Protein AF-A0A838R5H6-F1 (afdb_monomer)

Mean predicted aligned error: 3.83 Å

pLDDT: mean 92.7, std 8.01, range [53.66, 97.88]

Nearest PDB structures (foldseek):
  2fe1-assembly1_A-2  TM=9.296E-01  e=9.961E-02  Pyrobaculum aerophilum str. IM2
  1v8o-assembly1_C  TM=7.671E-01  e=1.384E-01  Pyrobaculum aerophilum
  1v8p-assembly1_D  TM=7.489E-01  e=1.685E-01  Pyrobaculum aerophilum
  1v8p-assembly2_F  TM=7.532E-01  e=1.922E-01  Pyrobaculum aerophilum
  7by2-assembly1_B-2  TM=7.203E-01  e=1.578E-01  Klebsiella pneumoniae

Secondary structure (DSSP, 8-state):
-HHHHHHHHHHHTSPP------HHHHHHHHHHHT--HHHHHHHHHHHHHTPPEE-S-HHHHHHHHHTTPPEE----

Structure (mmCIF, N/CA/C/O backbone):
data_AF-A0A838R5H6-F1
#
_entry.id   AF-A0A838R5H6-F1
#
loop_
_atom_site.group_PDB
_atom_site.id
_atom_site.type_symbol
_atom_site.label_atom_id
_atom_site.label_alt_id
_atom_site.label_comp_id
_atom_site.label_asym_id
_atom_site.label_entity_id
_atom_site.label_seq_id
_atom_site.pdbx_PDB_ins_code
_atom_site.Cartn_x
_atom_site.Cartn_y
_atom_site.Cartn_z
_atom_site.occupancy
_atom_site.B_iso_or_equiv
_atom_site.auth_seq_id
_atom_site.auth_comp_id
_atom_site.auth_asym_id
_atom_site.auth_atom_id
_atom_site.pdbx_PDB_model_num
ATOM 1 N N . MET A 1 1 ? -9.780 0.486 29.282 1.00 71.06 1 MET A N 1
ATOM 2 C CA . MET A 1 1 ? -9.476 1.255 28.058 1.00 71.06 1 MET A CA 1
ATOM 3 C C . MET A 1 1 ? -10.744 1.388 27.207 1.00 71.06 1 MET A C 1
ATOM 5 O O . MET A 1 1 ? -10.844 0.711 26.186 1.00 71.06 1 MET A O 1
ATOM 9 N N . PRO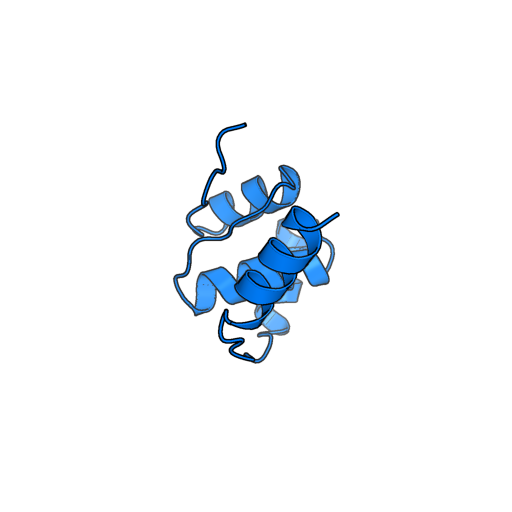 A 1 2 ? -11.753 2.169 27.642 1.00 90.25 2 PRO A N 1
ATOM 10 C CA . PRO A 1 2 ? -13.008 2.339 26.894 1.00 90.25 2 PRO A CA 1
ATOM 11 C C . PRO A 1 2 ? -12.801 2.812 25.447 1.00 90.25 2 PRO A C 1
ATOM 13 O O . PRO A 1 2 ? -13.442 2.310 24.529 1.00 90.25 2 PRO A O 1
ATOM 16 N N . GLU A 1 3 ? -11.837 3.704 25.233 1.00 96.06 3 GLU A N 1
ATOM 17 C CA . GLU A 1 3 ? -11.504 4.307 23.941 1.00 96.06 3 GLU A CA 1
ATOM 18 C C . GLU A 1 3 ? -10.977 3.264 22.945 1.00 96.06 3 GLU A C 1
ATOM 20 O O . GLU A 1 3 ? -11.345 3.282 21.772 1.00 96.06 3 GLU A O 1
ATOM 25 N N . VAL A 1 4 ? -10.177 2.296 23.413 1.00 97.00 4 VAL A N 1
ATOM 26 C CA . VAL A 1 4 ? -9.678 1.181 22.584 1.00 97.00 4 VAL A CA 1
ATOM 27 C C . VAL A 1 4 ? -10.837 0.316 22.094 1.00 97.00 4 VAL A C 1
ATOM 29 O O . VAL A 1 4 ? -10.897 -0.045 20.920 1.00 97.00 4 VAL A O 1
ATOM 32 N N . GLN A 1 5 ? -11.791 0.015 22.976 1.00 96.56 5 GLN A N 1
ATOM 33 C CA . GLN A 1 5 ? -12.954 -0.794 22.618 1.00 96.56 5 GLN A CA 1
ATOM 34 C C . GLN A 1 5 ? -13.872 -0.060 21.630 1.00 96.56 5 GLN A C 1
ATOM 36 O O . GLN A 1 5 ? -14.405 -0.677 20.703 1.00 96.56 5 GLN A O 1
ATOM 41 N N . MET A 1 6 ? -14.026 1.256 21.796 1.00 97.25 6 MET A N 1
ATOM 42 C CA . MET A 1 6 ? -14.749 2.100 20.845 1.00 97.25 6 MET A CA 1
ATOM 43 C C . MET A 1 6 ? -14.075 2.099 19.469 1.00 97.25 6 MET A C 1
ATOM 45 O O . MET A 1 6 ? -14.756 1.891 18.467 1.00 97.25 6 MET A O 1
ATOM 49 N N . ALA A 1 7 ? -12.749 2.251 19.412 1.00 96.81 7 ALA A N 1
ATOM 50 C CA . ALA A 1 7 ? -11.998 2.226 18.158 1.00 96.81 7 ALA A CA 1
ATOM 51 C C . ALA A 1 7 ? -12.128 0.880 17.426 1.00 96.81 7 ALA A C 1
ATOM 53 O O . ALA A 1 7 ? -12.386 0.858 16.224 1.00 96.81 7 ALA A O 1
ATOM 54 N N . LEU A 1 8 ? -12.026 -0.245 18.144 1.00 96.94 8 LEU A N 1
ATOM 55 C CA . LEU A 1 8 ? -12.213 -1.578 17.557 1.00 96.94 8 LEU A CA 1
ATOM 56 C C . LEU A 1 8 ? -13.637 -1.789 17.030 1.00 96.94 8 LEU A C 1
ATOM 58 O O . LEU A 1 8 ? -13.817 -2.370 15.960 1.00 96.94 8 LEU A O 1
ATOM 62 N N . THR A 1 9 ? -14.640 -1.297 17.758 1.00 97.19 9 THR A N 1
ATOM 63 C CA . THR A 1 9 ? -16.046 -1.380 17.335 1.00 97.19 9 THR A CA 1
ATOM 64 C C . THR A 1 9 ? -16.302 -0.540 16.084 1.00 97.19 9 THR A C 1
ATOM 66 O O . THR A 1 9 ? -17.024 -0.978 15.198 1.00 97.19 9 THR A O 1
ATOM 69 N N . ALA A 1 10 ? -15.690 0.641 15.972 1.00 96.75 10 ALA A N 1
ATOM 70 C CA . ALA A 1 10 ? -15.785 1.457 14.764 1.00 96.75 10 ALA A CA 1
ATOM 71 C C . ALA A 1 10 ? -15.050 0.808 13.577 1.00 96.75 10 ALA A C 1
ATOM 73 O O . ALA A 1 10 ? -15.582 0.759 12.471 1.00 96.75 10 ALA A O 1
ATOM 74 N N . TYR A 1 11 ? -13.849 0.264 13.802 1.00 95.19 11 TYR A N 1
ATOM 75 C CA . TYR A 1 11 ? -13.066 -0.405 12.760 1.00 95.19 11 TYR A CA 1
ATOM 76 C C . TYR A 1 11 ? -13.794 -1.621 12.172 1.00 95.19 11 TYR A C 1
ATOM 78 O O . TYR A 1 11 ? -13.795 -1.809 10.957 1.00 95.19 11 TYR A O 1
ATOM 86 N N . SER A 1 12 ? -14.465 -2.422 13.006 1.00 95.88 12 SER A N 1
ATOM 87 C CA . SER A 1 12 ? -15.189 -3.617 12.550 1.00 95.88 12 SER A CA 1
ATOM 88 C C . SER A 1 12 ? -16.420 -3.314 11.690 1.00 95.88 12 SER A C 1
ATOM 90 O O . SER A 1 12 ? -16.904 -4.199 10.986 1.00 95.88 12 SER A O 1
ATOM 92 N N . GLN A 1 13 ? -16.916 -2.073 11.709 1.00 97.31 13 GLN A N 1
ATOM 93 C CA . GLN A 1 13 ? -18.016 -1.625 10.853 1.00 97.31 13 GLN A CA 1
ATOM 94 C C . GLN A 1 13 ? -17.559 -1.271 9.430 1.00 97.31 13 GLN A C 1
ATOM 96 O O . GLN A 1 13 ? -18.403 -1.094 8.550 1.00 97.31 13 GLN A O 1
ATOM 101 N N . ILE A 1 14 ? -16.248 -1.167 9.179 1.00 95.00 14 ILE A N 1
ATOM 102 C CA . ILE A 1 14 ? -15.709 -0.851 7.854 1.00 95.00 14 ILE A CA 1
ATOM 103 C C . ILE A 1 14 ? -15.861 -2.090 6.953 1.00 95.00 14 ILE A C 1
ATOM 105 O O . ILE A 1 14 ? -15.266 -3.132 7.236 1.00 95.00 14 ILE A O 1
ATOM 109 N N . PRO A 1 15 ? -16.632 -2.016 5.852 1.00 94.50 15 PRO A N 1
ATOM 110 C CA . PRO A 1 15 ? -16.862 -3.170 4.994 1.00 94.50 15 PRO A CA 1
ATOM 111 C C . PRO A 1 15 ? -15.584 -3.574 4.252 1.00 94.50 15 PRO A C 1
ATOM 113 O O . PRO A 1 15 ? -14.961 -2.764 3.562 1.00 94.50 15 PRO A O 1
ATOM 116 N N . ILE A 1 16 ? -15.229 -4.857 4.342 1.00 91.25 16 ILE A N 1
ATOM 117 C CA . ILE A 1 16 ? -14.079 -5.429 3.637 1.00 91.25 16 ILE A CA 1
ATOM 118 C C . ILE A 1 16 ? -14.540 -5.981 2.290 1.00 91.25 16 ILE A C 1
ATOM 120 O O . ILE A 1 16 ? -15.422 -6.837 2.216 1.00 91.25 16 ILE A O 1
ATOM 124 N N . ARG A 1 17 ? -13.905 -5.520 1.210 1.00 89.81 17 ARG A N 1
ATOM 125 C CA . ARG A 1 17 ? -14.043 -6.113 -0.121 1.00 89.81 17 ARG A CA 1
ATOM 126 C C . ARG A 1 17 ? -12.803 -6.941 -0.428 1.00 89.81 17 ARG A C 1
ATOM 128 O O . ARG A 1 17 ? -11.720 -6.387 -0.586 1.00 89.81 17 ARG A O 1
ATOM 135 N N . PHE A 1 18 ? -12.981 -8.249 -0.571 1.00 90.12 18 PHE A N 1
ATOM 136 C CA . PHE A 1 18 ? -11.930 -9.119 -1.085 1.00 90.12 18 PHE A CA 1
ATOM 137 C C . PHE A 1 18 ? -11.789 -8.930 -2.592 1.00 90.12 18 PHE A C 1
ATOM 139 O O . PHE A 1 18 ? -12.779 -8.847 -3.320 1.00 90.12 18 PHE A O 1
ATOM 146 N N . VAL A 1 19 ? -10.548 -8.842 -3.050 1.00 86.81 19 VAL A N 1
ATOM 147 C CA . VAL A 1 19 ? -10.201 -8.729 -4.463 1.00 86.81 19 VAL A CA 1
ATOM 148 C C . VAL A 1 19 ? -9.073 -9.702 -4.759 1.00 86.81 19 VAL A C 1
ATOM 150 O O . VAL A 1 19 ? -8.214 -9.938 -3.910 1.00 86.81 19 VAL A O 1
ATOM 153 N N . GLU A 1 20 ? -9.080 -10.268 -5.959 1.00 88.12 20 GLU A N 1
ATOM 154 C CA . GLU A 1 20 ? -7.969 -11.096 -6.412 1.00 88.12 20 GLU A CA 1
ATOM 155 C C . GLU A 1 20 ? -6.728 -10.244 -6.671 1.00 88.12 20 GLU A C 1
ATOM 157 O O . GLU A 1 20 ? -6.806 -9.117 -7.176 1.00 88.12 20 GLU A O 1
ATOM 162 N N . VAL A 1 21 ? -5.574 -10.814 -6.338 1.00 84.88 21 VAL A N 1
ATOM 163 C CA . VAL A 1 21 ? -4.276 -10.217 -6.629 1.00 84.88 21 VAL A CA 1
ATOM 164 C C . VAL A 1 21 ? -3.912 -10.534 -8.075 1.00 84.88 21 VAL A C 1
ATOM 166 O O . VAL A 1 21 ? -3.862 -11.695 -8.473 1.00 84.88 21 VAL A O 1
ATOM 169 N N . GLU A 1 22 ? -3.621 -9.498 -8.858 1.00 88.50 22 GLU A N 1
ATOM 170 C CA . GLU A 1 22 ? -3.075 -9.652 -10.209 1.00 88.50 22 GLU A CA 1
ATOM 171 C C . GLU A 1 22 ? -1.579 -9.981 -10.083 1.00 88.50 22 GLU A C 1
ATOM 173 O O . GLU A 1 22 ? -0.729 -9.093 -10.004 1.00 88.50 22 GLU A O 1
ATOM 178 N N . LEU A 1 23 ? -1.281 -11.274 -9.917 1.00 93.44 23 LEU A N 1
ATOM 179 C CA . LEU A 1 23 ? 0.040 -11.744 -9.502 1.00 93.44 23 LEU A CA 1
ATOM 180 C C . LEU A 1 23 ? 1.126 -11.388 -10.520 1.00 93.44 23 LEU A C 1
ATOM 182 O O . LEU A 1 23 ? 2.221 -11.008 -10.114 1.00 93.44 23 LEU A O 1
ATOM 186 N N . ALA A 1 24 ? 0.820 -11.458 -11.818 1.00 95.19 24 ALA A N 1
ATOM 187 C CA . ALA A 1 24 ? 1.767 -11.106 -12.870 1.00 95.19 24 ALA A CA 1
ATOM 188 C C . ALA A 1 24 ? 2.196 -9.636 -12.748 1.00 95.19 24 ALA A C 1
ATOM 190 O O . ALA A 1 24 ? 3.377 -9.362 -12.533 1.00 95.19 24 ALA A O 1
ATOM 191 N N . SER A 1 25 ? 1.241 -8.696 -12.747 1.00 94.31 25 SER A N 1
ATOM 192 C CA . SER A 1 25 ? 1.559 -7.280 -12.556 1.00 94.31 25 SER A CA 1
ATOM 193 C C . SER A 1 25 ? 2.235 -7.006 -11.218 1.00 94.31 25 SER A C 1
ATOM 195 O O . SER A 1 25 ? 3.036 -6.077 -11.140 1.00 94.31 25 SER A O 1
ATOM 197 N N . ALA A 1 26 ? 1.893 -7.723 -10.148 1.00 96.25 26 ALA A N 1
ATOM 198 C CA . ALA A 1 26 ? 2.534 -7.496 -8.863 1.00 96.25 26 ALA A CA 1
ATOM 199 C C . ALA A 1 26 ? 4.001 -7.937 -8.859 1.00 96.25 26 ALA A C 1
ATOM 201 O O . ALA A 1 26 ? 4.841 -7.219 -8.329 1.00 96.25 26 ALA A O 1
ATOM 202 N N . LEU A 1 27 ? 4.330 -9.075 -9.470 1.00 97.19 27 LEU A N 1
ATOM 203 C CA . LEU A 1 27 ? 5.717 -9.531 -9.567 1.00 97.19 27 LEU A CA 1
ATOM 204 C C . LEU A 1 27 ? 6.554 -8.613 -10.468 1.00 97.19 27 LEU A C 1
ATOM 206 O O . LEU A 1 27 ? 7.691 -8.309 -10.120 1.00 97.19 27 LEU A O 1
ATOM 210 N N . GLU A 1 28 ? 5.978 -8.086 -11.551 1.00 97.00 28 GLU A N 1
ATOM 211 C CA . GLU A 1 28 ? 6.627 -7.053 -12.373 1.00 97.00 28 GLU A CA 1
ATOM 212 C C . GLU A 1 28 ? 6.919 -5.775 -11.573 1.00 97.00 28 GLU A C 1
ATOM 214 O O . GLU A 1 28 ? 7.996 -5.192 -11.684 1.00 97.00 28 GLU A O 1
ATOM 219 N N . LEU A 1 29 ? 5.970 -5.328 -10.744 1.00 96.75 29 LEU A N 1
ATOM 220 C CA . LEU A 1 29 ? 6.158 -4.174 -9.862 1.00 96.75 29 LEU A CA 1
ATOM 221 C C . LEU A 1 29 ? 7.198 -4.457 -8.769 1.00 96.75 29 LEU A C 1
ATOM 223 O O . LEU A 1 29 ? 7.979 -3.567 -8.431 1.00 96.75 29 LEU A O 1
ATOM 227 N N . ALA A 1 30 ? 7.214 -5.676 -8.228 1.00 97.81 30 ALA A N 1
ATOM 228 C CA . ALA A 1 30 ? 8.173 -6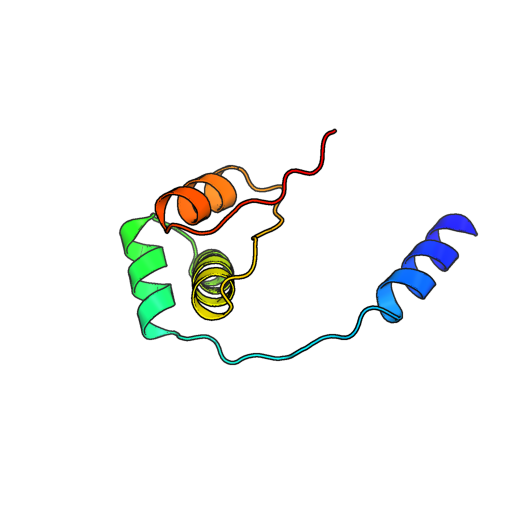.101 -7.217 1.00 97.81 30 ALA A CA 1
ATOM 229 C C . ALA A 1 30 ? 9.604 -6.059 -7.755 1.00 97.81 30 ALA A C 1
ATOM 231 O O . ALA A 1 30 ? 10.468 -5.466 -7.115 1.00 97.81 30 ALA A O 1
ATOM 232 N N . ASP A 1 31 ? 9.831 -6.608 -8.948 1.00 97.88 31 ASP A N 1
ATOM 233 C CA . ASP A 1 31 ? 11.128 -6.553 -9.623 1.00 97.88 31 ASP A CA 1
ATOM 234 C C . ASP A 1 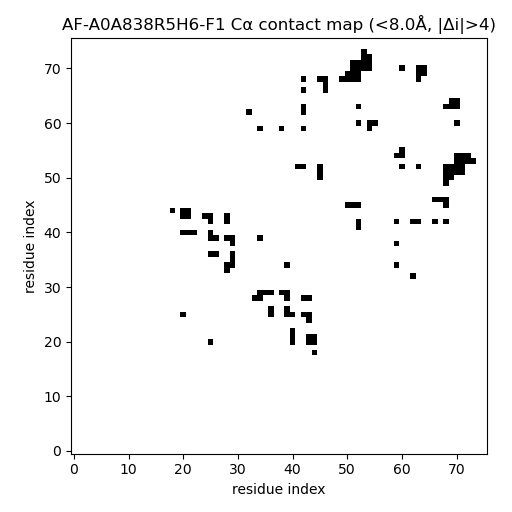31 ? 11.524 -5.104 -9.945 1.00 97.88 31 ASP A C 1
ATOM 236 O O . ASP A 1 31 ? 12.575 -4.624 -9.516 1.00 97.88 31 ASP A O 1
ATOM 240 N N . ARG A 1 32 ? 10.622 -4.352 -10.591 1.00 97.56 32 ARG A N 1
ATOM 241 C CA . ARG A 1 32 ? 10.881 -2.977 -11.042 1.00 97.56 32 ARG A CA 1
ATOM 242 C C . ARG A 1 32 ? 11.245 -2.016 -9.914 1.00 97.56 32 ARG A C 1
ATOM 244 O O . ARG A 1 32 ? 12.112 -1.166 -10.098 1.00 97.56 32 ARG A O 1
ATOM 251 N N . PHE A 1 33 ? 10.551 -2.100 -8.781 1.00 96.69 33 PHE A N 1
ATOM 252 C CA . PHE A 1 33 ? 10.727 -1.175 -7.656 1.00 96.69 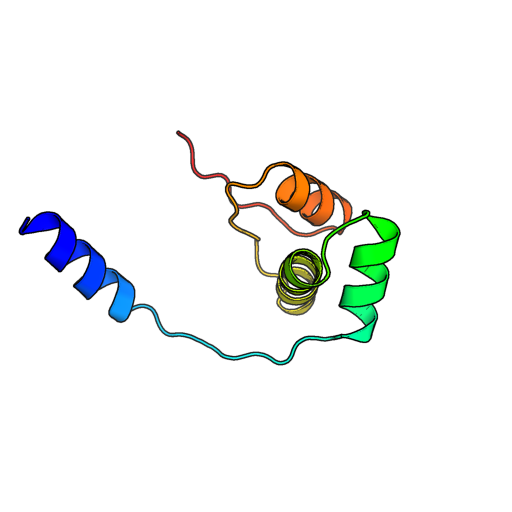33 PHE A CA 1
ATOM 253 C C . PHE A 1 33 ? 11.511 -1.795 -6.491 1.00 96.69 33 PHE A C 1
ATOM 255 O O . PHE A 1 33 ? 11.649 -1.179 -5.430 1.00 96.69 33 PHE A O 1
ATOM 262 N N . GLY A 1 34 ? 12.015 -3.020 -6.671 1.00 96.44 34 GLY A N 1
ATOM 263 C CA . GLY A 1 34 ? 12.682 -3.790 -5.628 1.00 96.44 34 GLY A CA 1
ATOM 264 C C . GLY A 1 34 ? 11.814 -3.962 -4.382 1.00 96.44 34 GLY A C 1
ATOM 265 O O . GLY A 1 34 ? 12.316 -3.796 -3.274 1.00 96.44 34 GLY A O 1
ATOM 266 N N . LEU A 1 35 ? 10.510 -4.192 -4.524 1.00 96.19 35 LEU A N 1
ATOM 267 C CA . LEU A 1 35 ? 9.600 -4.389 -3.393 1.00 96.19 35 LEU A CA 1
ATOM 268 C C . LEU A 1 35 ? 9.543 -5.860 -2.982 1.00 96.19 35 LEU A C 1
ATOM 270 O O . LEU A 1 35 ? 9.763 -6.762 -3.789 1.00 96.19 35 LEU A O 1
ATOM 274 N N . TYR A 1 36 ? 9.151 -6.113 -1.734 1.00 95.56 36 TYR A N 1
ATOM 275 C CA . TYR A 1 36 ? 8.630 -7.431 -1.399 1.00 95.56 36 TYR A CA 1
ATOM 276 C C . TYR A 1 36 ? 7.334 -7.687 -2.173 1.00 95.56 36 TYR A C 1
ATOM 278 O O . TYR A 1 36 ? 6.566 -6.767 -2.457 1.00 95.56 36 TYR A O 1
ATOM 286 N N . ALA A 1 37 ? 7.058 -8.957 -2.476 1.00 93.19 37 ALA A N 1
ATOM 287 C CA . ALA A 1 37 ? 5.868 -9.329 -3.238 1.00 93.19 37 ALA A CA 1
ATOM 288 C C . ALA A 1 37 ? 4.573 -8.805 -2.587 1.00 93.19 37 ALA A C 1
ATOM 290 O O . ALA A 1 37 ? 3.691 -8.319 -3.289 1.00 93.19 37 ALA A O 1
ATOM 291 N N . TYR A 1 38 ? 4.480 -8.821 -1.250 1.00 93.50 38 TYR A N 1
ATOM 292 C CA . TYR A 1 38 ? 3.285 -8.343 -0.549 1.00 93.50 38 TYR A CA 1
ATOM 293 C C . TYR A 1 38 ? 3.067 -6.825 -0.693 1.00 93.50 38 TYR A C 1
ATOM 295 O O . TYR A 1 38 ? 1.934 -6.393 -0.894 1.00 93.50 38 TYR A O 1
ATOM 303 N N . ASP A 1 39 ? 4.133 -6.022 -0.663 1.00 95.50 39 ASP A N 1
ATOM 304 C CA . ASP A 1 39 ? 4.068 -4.575 -0.902 1.00 95.50 39 ASP A CA 1
ATOM 305 C C . ASP A 1 39 ? 3.599 -4.291 -2.333 1.00 95.50 39 ASP A C 1
ATOM 307 O O . ASP A 1 39 ? 2.742 -3.438 -2.577 1.00 95.50 39 ASP A O 1
ATOM 311 N N . ALA A 1 40 ? 4.103 -5.069 -3.292 1.00 96.81 40 ALA A N 1
ATOM 312 C CA . ALA A 1 40 ? 3.700 -4.952 -4.683 1.00 96.81 40 ALA A CA 1
ATOM 313 C C . ALA A 1 40 ? 2.229 -5.347 -4.915 1.00 96.81 40 ALA A C 1
ATOM 315 O O . ALA A 1 40 ? 1.582 -4.764 -5.789 1.00 96.81 40 ALA A O 1
ATOM 316 N N . TYR A 1 41 ? 1.655 -6.256 -4.111 1.00 96.00 41 TYR A N 1
ATOM 317 C CA . TYR A 1 41 ? 0.215 -6.557 -4.153 1.00 96.00 41 TYR A CA 1
ATOM 318 C C . TYR A 1 41 ? -0.628 -5.320 -3.843 1.00 96.00 41 TYR A C 1
ATOM 320 O O . TYR A 1 41 ? -1.645 -5.094 -4.502 1.00 96.00 41 TYR A O 1
ATOM 328 N N . LEU A 1 42 ? -0.197 -4.494 -2.885 1.00 95.19 42 LEU A N 1
ATOM 329 C CA . LEU A 1 42 ? -0.900 -3.264 -2.517 1.00 95.19 42 LEU A CA 1
ATOM 330 C C . LEU A 1 42 ? -0.868 -2.245 -3.660 1.00 95.19 42 LEU A C 1
ATOM 332 O O . LEU A 1 42 ? -1.909 -1.684 -4.006 1.00 95.19 42 LEU A O 1
ATOM 336 N N . VAL A 1 43 ? 0.291 -2.060 -4.301 1.00 95.81 43 VAL A N 1
ATOM 337 C CA . VAL A 1 43 ? 0.431 -1.161 -5.460 1.00 95.81 43 VAL A CA 1
ATOM 338 C C . VAL A 1 43 ? -0.401 -1.654 -6.646 1.00 95.81 43 VAL A C 1
ATOM 340 O O . VAL A 1 43 ? -1.157 -0.877 -7.234 1.00 95.81 43 VAL A O 1
ATOM 343 N N . ALA A 1 44 ? -0.317 -2.946 -6.977 1.00 96.00 44 ALA A N 1
ATOM 344 C CA . ALA A 1 44 ? -1.086 -3.555 -8.062 1.00 96.00 44 ALA A CA 1
ATOM 345 C C . ALA A 1 44 ? -2.600 -3.421 -7.827 1.00 96.00 44 ALA A C 1
ATOM 347 O O . ALA A 1 44 ? -3.345 -3.039 -8.735 1.00 96.00 44 ALA A O 1
ATOM 348 N N . CYS A 1 45 ? -3.050 -3.676 -6.594 1.00 94.88 45 CYS A N 1
ATOM 349 C CA . CYS A 1 45 ? -4.442 -3.534 -6.183 1.00 94.88 45 CYS A CA 1
ATOM 350 C C . CYS A 1 45 ? -4.923 -2.083 -6.311 1.00 94.88 45 CYS A C 1
ATOM 352 O O . CYS A 1 45 ? -5.923 -1.821 -6.986 1.00 94.88 45 CYS A O 1
ATOM 354 N N . ALA A 1 46 ? -4.185 -1.130 -5.736 1.00 94.56 46 ALA A N 1
ATOM 355 C CA . ALA A 1 46 ? -4.535 0.286 -5.777 1.00 94.56 46 ALA A CA 1
ATOM 356 C C . ALA A 1 46 ? -4.598 0.813 -7.220 1.00 94.56 46 ALA A C 1
ATOM 358 O O . ALA A 1 46 ? -5.570 1.470 -7.602 1.00 94.56 46 ALA A O 1
ATOM 359 N N . ARG A 1 47 ? -3.630 0.431 -8.066 1.00 93.81 47 ARG A N 1
ATOM 360 C CA . ARG A 1 47 ? -3.608 0.788 -9.491 1.00 93.81 47 ARG A CA 1
ATOM 361 C C . ARG A 1 47 ? -4.815 0.223 -10.241 1.00 93.81 47 ARG A C 1
ATOM 363 O O . ARG A 1 47 ? -5.489 0.962 -10.957 1.00 93.81 47 ARG A O 1
ATOM 370 N N . ARG A 1 48 ? -5.124 -1.066 -10.055 1.00 93.50 48 ARG A N 1
ATOM 371 C CA . ARG A 1 48 ? -6.265 -1.737 -10.704 1.00 93.50 48 ARG A CA 1
ATOM 372 C C . ARG A 1 48 ? -7.601 -1.112 -10.305 1.00 93.50 48 ARG A C 1
ATOM 374 O O . ARG A 1 48 ? -8.461 -0.923 -11.160 1.00 93.50 48 ARG A O 1
ATOM 381 N N . GLN A 1 49 ? -7.765 -0.784 -9.027 1.00 92.56 49 GLN A N 1
ATOM 382 C CA . GLN A 1 49 ? -8.997 -0.192 -8.501 1.00 92.56 49 GLN A CA 1
ATOM 383 C C . GLN A 1 49 ? -9.067 1.328 -8.687 1.00 92.56 49 GLN A C 1
ATOM 385 O O . GLN A 1 49 ? -10.078 1.932 -8.336 1.00 92.56 49 GLN A O 1
ATOM 390 N N . ARG A 1 50 ? -8.009 1.955 -9.231 1.00 93.44 50 ARG A N 1
ATOM 391 C CA . ARG A 1 50 ? -7.847 3.419 -9.305 1.00 93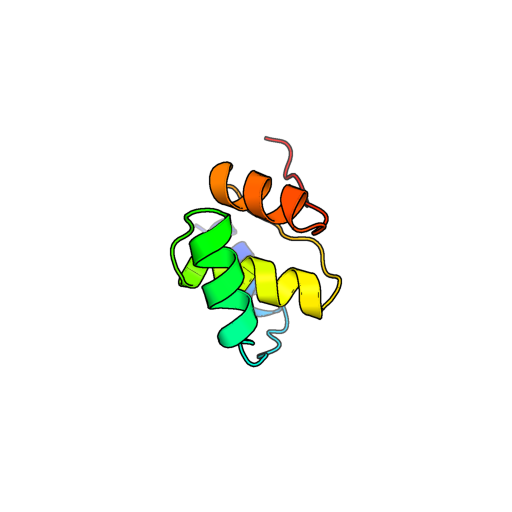.44 50 ARG A CA 1
ATOM 392 C C . ARG A 1 50 ? -8.081 4.084 -7.943 1.00 93.44 50 ARG A C 1
ATOM 394 O O . ARG A 1 50 ? -8.644 5.173 -7.855 1.00 93.44 50 ARG A O 1
ATOM 401 N N . ALA A 1 51 ? -7.678 3.391 -6.885 1.00 93.25 51 ALA A N 1
ATOM 402 C CA . ALA A 1 51 ? -7.850 3.818 -5.510 1.00 93.25 51 ALA A CA 1
ATOM 403 C C . ALA A 1 51 ? -6.548 4.446 -4.999 1.00 93.25 51 ALA A C 1
ATOM 405 O O . ALA A 1 51 ? -5.465 4.018 -5.410 1.00 93.25 51 ALA A O 1
ATOM 406 N N . PRO A 1 52 ? -6.622 5.450 -4.110 1.00 95.12 52 PRO A N 1
ATOM 407 C CA . PRO A 1 52 ? -5.431 5.941 -3.444 1.00 95.12 52 PRO A CA 1
ATOM 408 C C . PRO A 1 52 ? -4.869 4.882 -2.485 1.00 95.12 52 PRO A C 1
ATOM 410 O O . PRO A 1 52 ? -5.625 4.111 -1.891 1.00 95.12 52 PRO A O 1
ATOM 413 N N . LEU A 1 53 ? -3.549 4.870 -2.308 1.00 94.94 53 LEU A N 1
ATOM 414 C CA . LEU A 1 53 ? -2.868 4.040 -1.320 1.00 94.94 53 LEU A CA 1
ATOM 415 C C . LEU A 1 53 ? -2.583 4.859 -0.057 1.00 94.94 53 LEU A C 1
ATOM 417 O O . LEU A 1 53 ? -1.929 5.901 -0.113 1.00 94.94 53 LEU A O 1
ATOM 421 N N . LEU A 1 54 ? -3.061 4.361 1.080 1.00 94.38 54 LEU A N 1
ATOM 422 C CA . LEU A 1 54 ? -2.718 4.859 2.407 1.00 94.38 54 LEU A CA 1
ATOM 423 C C . LEU A 1 54 ? -1.627 3.963 2.999 1.00 94.38 54 LEU A C 1
ATOM 425 O O . LEU A 1 54 ? -1.825 2.756 3.126 1.00 94.38 54 LEU A O 1
ATOM 429 N N . THR A 1 55 ? -0.484 4.540 3.361 1.00 92.44 55 THR A N 1
ATOM 430 C CA . THR A 1 55 ? 0.620 3.808 3.992 1.00 92.44 55 THR A CA 1
ATOM 431 C C . THR A 1 55 ? 1.477 4.734 4.852 1.00 92.44 55 THR A C 1
ATOM 433 O O . THR A 1 55 ? 1.623 5.913 4.540 1.00 92.44 55 THR A O 1
ATOM 436 N N . LEU A 1 56 ? 2.055 4.184 5.922 1.00 92.75 56 LEU A N 1
ATOM 437 C CA . LEU A 1 56 ? 3.111 4.831 6.711 1.00 92.75 56 LEU A CA 1
ATOM 438 C C . LEU A 1 56 ? 4.517 4.416 6.242 1.00 92.75 56 LEU A C 1
ATOM 440 O O . LEU A 1 56 ? 5.516 4.972 6.693 1.00 92.75 56 LEU A O 1
ATOM 444 N N . ASP A 1 57 ? 4.610 3.438 5.339 1.00 93.12 57 ASP A N 1
ATOM 445 C CA . ASP A 1 57 ? 5.869 3.010 4.743 1.00 93.12 57 ASP A CA 1
ATOM 446 C C . ASP A 1 57 ? 6.247 3.951 3.588 1.00 93.12 57 ASP A C 1
ATOM 448 O O . ASP A 1 57 ? 5.622 3.966 2.522 1.00 93.12 57 ASP A O 1
ATOM 452 N N . ALA A 1 58 ? 7.308 4.732 3.794 1.00 92.44 58 ALA A N 1
ATOM 453 C CA . ALA A 1 58 ? 7.798 5.694 2.812 1.00 92.44 58 ALA A CA 1
ATOM 454 C C . ALA A 1 58 ? 8.360 5.042 1.535 1.00 92.44 58 ALA A C 1
ATOM 456 O O . ALA A 1 58 ? 8.309 5.650 0.465 1.00 92.44 58 ALA A O 1
ATOM 457 N N . ARG A 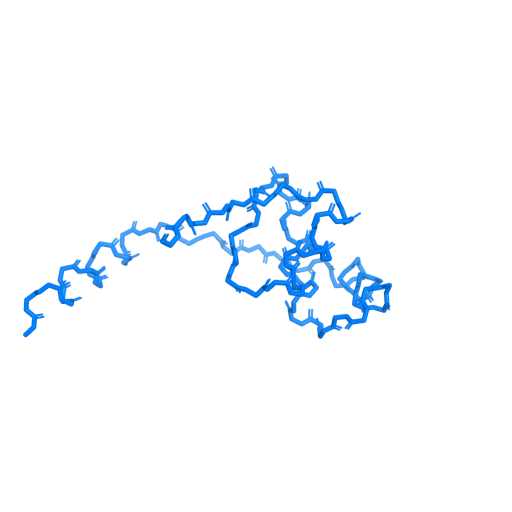1 59 ? 8.912 3.823 1.613 1.00 94.00 59 ARG A N 1
ATOM 458 C CA . ARG A 1 59 ? 9.419 3.094 0.439 1.00 94.00 59 ARG A CA 1
ATOM 459 C C . ARG A 1 59 ? 8.255 2.630 -0.429 1.00 94.00 59 ARG A C 1
ATOM 461 O O . ARG A 1 59 ? 8.291 2.862 -1.636 1.00 94.00 59 ARG A O 1
ATOM 468 N N . LEU A 1 60 ? 7.224 2.047 0.182 1.00 95.81 60 LEU A N 1
ATOM 469 C CA . LEU A 1 60 ? 5.998 1.659 -0.516 1.00 95.81 60 LEU A CA 1
ATOM 470 C C . LEU A 1 60 ? 5.293 2.881 -1.116 1.00 95.81 60 LEU A C 1
ATOM 472 O O . LEU A 1 60 ? 4.878 2.843 -2.272 1.00 95.81 60 LEU A O 1
ATOM 476 N N . GLY A 1 61 ? 5.211 3.983 -0.364 1.00 95.69 61 GLY A N 1
ATOM 477 C CA . GLY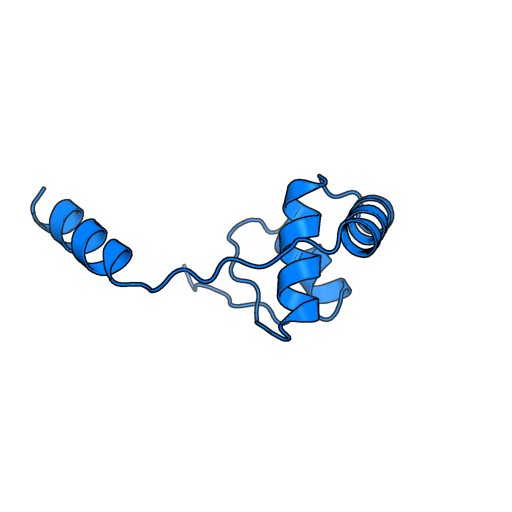 A 1 61 ? 4.635 5.240 -0.841 1.00 95.69 61 GLY A CA 1
ATOM 478 C C . GLY A 1 61 ? 5.329 5.759 -2.104 1.00 95.69 61 GLY A C 1
ATOM 479 O O . GLY A 1 61 ? 4.666 6.039 -3.103 1.00 95.69 61 GLY A O 1
ATOM 480 N N . ARG A 1 62 ? 6.668 5.816 -2.108 1.00 95.62 62 ARG A N 1
ATOM 481 C CA . ARG A 1 62 ? 7.439 6.221 -3.298 1.00 95.62 62 ARG A CA 1
ATOM 482 C C . ARG A 1 62 ? 7.168 5.317 -4.499 1.00 95.62 62 ARG A C 1
ATOM 484 O O . ARG A 1 62 ? 6.817 5.826 -5.559 1.00 95.62 62 ARG A O 1
ATOM 491 N N . ALA A 1 63 ? 7.242 3.998 -4.319 1.00 96.62 63 ALA A N 1
ATOM 492 C CA . ALA A 1 63 ? 6.991 3.046 -5.401 1.00 96.62 63 ALA A CA 1
ATOM 493 C C . ALA A 1 63 ? 5.558 3.150 -5.956 1.00 96.62 63 ALA A C 1
ATOM 495 O O . ALA A 1 63 ? 5.350 3.090 -7.165 1.00 96.62 63 ALA A O 1
ATOM 496 N N . ALA A 1 64 ? 4.563 3.359 -5.090 1.00 96.56 64 ALA A N 1
ATOM 497 C CA . ALA A 1 64 ? 3.180 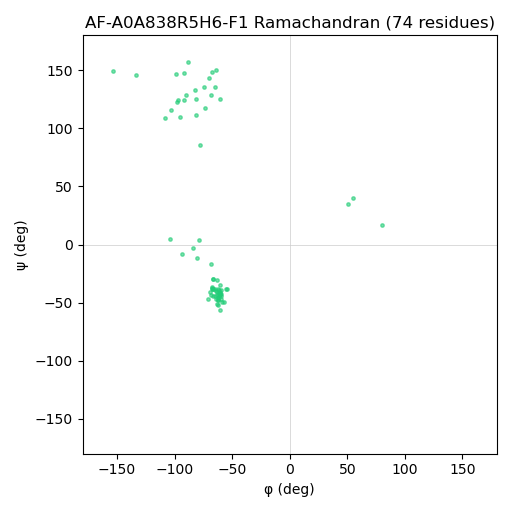3.565 -5.505 1.00 96.56 64 ALA A CA 1
ATOM 498 C C . ALA A 1 64 ? 3.006 4.864 -6.310 1.00 96.56 64 ALA A C 1
ATOM 500 O O . ALA A 1 64 ? 2.380 4.841 -7.371 1.00 96.56 64 ALA A O 1
ATOM 501 N N . SER A 1 65 ? 3.606 5.967 -5.856 1.00 96.00 65 SER A N 1
ATOM 502 C CA . SER A 1 65 ? 3.592 7.248 -6.573 1.00 96.00 65 SER A CA 1
ATOM 503 C C . SER A 1 65 ? 4.236 7.130 -7.961 1.00 96.00 65 SER A C 1
ATOM 505 O O . SER A 1 65 ? 3.631 7.513 -8.963 1.00 96.00 65 SER A O 1
ATOM 507 N N . GLU A 1 66 ? 5.412 6.500 -8.050 1.00 96.75 66 GLU A N 1
ATOM 508 C CA . GLU A 1 66 ? 6.102 6.229 -9.321 1.00 96.75 66 GLU A CA 1
ATOM 509 C C . GLU A 1 66 ? 5.302 5.293 -10.245 1.00 96.75 66 GLU A C 1
ATOM 511 O O . GLU A 1 66 ? 5.358 5.419 -11.469 1.00 96.75 66 GLU A O 1
ATOM 516 N N . ALA A 1 67 ? 4.504 4.384 -9.676 1.00 95.44 67 ALA A N 1
ATOM 517 C CA . ALA A 1 67 ? 3.578 3.521 -10.407 1.00 95.44 67 ALA A CA 1
ATOM 518 C C . ALA A 1 67 ? 2.263 4.221 -10.822 1.00 95.44 67 ALA A C 1
ATOM 520 O O . ALA A 1 67 ? 1.379 3.567 -11.387 1.00 95.44 67 ALA A O 1
ATOM 521 N N . GLY A 1 68 ? 2.117 5.526 -10.557 1.00 96.00 68 GLY A N 1
ATOM 522 C CA . GLY A 1 68 ? 0.939 6.325 -10.907 1.00 96.00 68 GLY A CA 1
ATOM 523 C C . GLY A 1 68 ? -0.245 6.166 -9.947 1.00 96.00 68 GLY A C 1
ATOM 524 O O . GLY A 1 68 ? -1.375 6.507 -10.301 1.00 96.00 68 GLY A O 1
ATOM 525 N N . VAL A 1 69 ? -0.018 5.634 -8.745 1.00 96.75 69 VAL A N 1
ATOM 526 C CA . VAL A 1 69 ? -1.035 5.499 -7.696 1.00 96.75 69 VAL A CA 1
ATOM 527 C C . VAL A 1 69 ? -1.025 6.749 -6.820 1.00 96.75 69 VAL A C 1
ATOM 529 O O . VAL A 1 69 ? 0.012 7.162 -6.306 1.00 96.75 69 VAL A O 1
ATOM 532 N N . LYS A 1 70 ? -2.201 7.351 -6.612 1.00 96.50 70 LYS A N 1
ATOM 533 C CA . LYS A 1 70 ? -2.353 8.493 -5.701 1.00 96.50 70 LYS A CA 1
ATOM 534 C C . LYS A 1 70 ? -2.060 8.055 -4.264 1.00 96.50 70 LYS A C 1
ATOM 536 O O . LYS A 1 70 ? -2.581 7.038 -3.822 1.00 96.50 70 LYS A O 1
ATOM 541 N N . LEU A 1 71 ? -1.303 8.846 -3.513 1.00 95.25 71 LEU A N 1
ATOM 542 C CA . LEU A 1 71 ? -1.108 8.615 -2.082 1.00 95.25 71 LEU A CA 1
ATOM 543 C C . LEU A 1 71 ? -2.143 9.369 -1.248 1.00 95.25 71 LEU A C 1
ATOM 545 O O . LEU A 1 71 ? -2.589 10.458 -1.621 1.00 95.25 71 LEU A O 1
ATOM 549 N N . PHE A 1 72 ? -2.517 8.778 -0.116 1.00 89.25 72 PHE A N 1
ATOM 550 C CA . PHE A 1 72 ? -3.241 9.460 0.949 1.00 89.25 72 PHE A CA 1
ATOM 551 C C . PHE A 1 72 ? -2.286 9.656 2.128 1.00 89.25 72 PHE A C 1
ATOM 553 O O . PHE A 1 72 ? -1.904 8.687 2.781 1.00 89.25 72 PHE A O 1
ATOM 560 N N . GLU A 1 73 ? -1.867 10.896 2.368 1.00 74.00 73 GLU A N 1
ATOM 561 C CA . GLU A 1 73 ? -1.019 11.239 3.509 1.00 74.00 73 GLU A CA 1
ATOM 562 C C . GLU A 1 73 ? -1.883 11.406 4.759 1.00 74.00 73 GLU A C 1
ATOM 564 O O . GLU A 1 73 ? -2.920 12.072 4.728 1.00 74.00 73 GLU A O 1
ATOM 569 N N . VAL A 1 74 ? -1.454 10.802 5.866 1.00 67.12 74 VAL A N 1
ATOM 570 C CA . VAL A 1 74 ? -1.988 11.133 7.188 1.00 67.12 74 VAL A CA 1
ATOM 571 C C . VAL A 1 74 ? -1.025 12.152 7.784 1.00 67.12 74 VAL A C 1
ATOM 573 O O . VAL A 1 74 ? 0.113 11.776 8.072 1.00 67.12 74 VAL A O 1
ATOM 576 N N . PRO A 1 75 ? -1.422 13.429 7.920 1.00 59.72 75 PRO A N 1
ATOM 577 C CA . PRO A 1 75 ? -0.596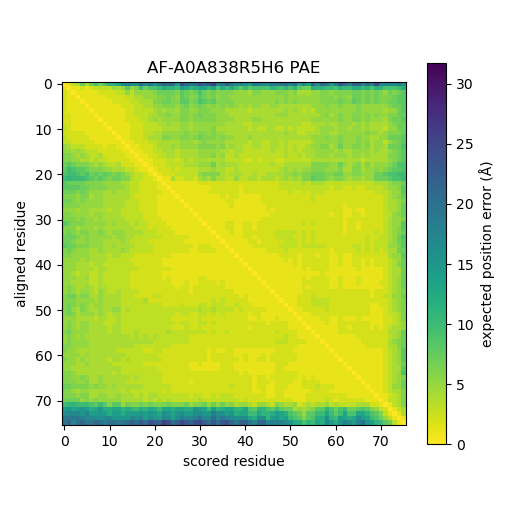 14.401 8.615 1.00 59.72 75 PRO A CA 1
ATOM 578 C C . PRO A 1 75 ? -0.404 13.931 10.059 1.00 59.72 75 PRO A C 1
ATOM 580 O O . PRO A 1 75 ? -1.377 13.611 10.747 1.00 59.72 75 PRO A O 1
ATOM 583 N N . VAL A 1 76 ? 0.861 13.831 10.460 1.00 53.66 76 VAL A N 1
ATOM 584 C CA . VAL A 1 76 ? 1.295 13.589 11.843 1.00 53.66 76 VAL A CA 1
ATOM 585 C C . VAL A 1 76 ? 1.301 14.877 12.645 1.00 53.66 76 VAL A C 1
ATOM 587 O O . VAL A 1 76 ? 1.665 15.928 12.069 1.00 53.66 76 VAL A O 1
#

Solvent-accessible surface area (backbone atoms only — not comparable to full-atom values): 4592 Å² total; per-residue (Å²): 112,70,66,60,56,50,51,53,57,56,56,70,68,58,84,83,80,90,75,86,74,61,59,68,62,9,49,54,45,8,64,74,64,70,42,56,61,72,60,16,41,53,42,42,48,23,50,76,66,74,35,64,45,72,68,91,49,65,68,61,48,49,48,26,46,77,69,72,25,49,75,46,84,77,88,128

Sequence (76 aa):
MPEVQMALTAYSQIPIRFVEVELASALELADRFGLYAYDAYLVACARRQRAPLLTLDARLGRAASEAGVKLFEVPV

Radius of gyration: 14.6 Å; Cα contacts (8 Å, |Δi|>4): 74; chains: 1; bounding box: 31×26×41 Å

Foldseek 3Di:
DVVVVVVVVVVVPDDDDDDDQPQVQLVVLCVVLVHDSVLSSQLRVQVVVVHADEDPDPSSVVSSVVSVHHHDDDDD